Protein AF-A0A6S6PPT9-F1 (afdb_monomer)

Structure (mmCIF, N/CA/C/O backbone):
data_AF-A0A6S6PPT9-F1
#
_entry.id   AF-A0A6S6PPT9-F1
#
loop_
_atom_site.group_PDB
_atom_site.id
_atom_site.type_symbol
_atom_site.label_atom_id
_atom_site.label_alt_id
_atom_site.label_comp_id
_atom_site.label_asym_id
_atom_site.label_entity_id
_atom_site.label_seq_id
_atom_site.pdbx_PDB_ins_code
_atom_site.Cartn_x
_atom_site.Cartn_y
_atom_site.Cartn_z
_atom_site.occupancy
_atom_site.B_iso_or_equiv
_atom_site.auth_seq_id
_atom_site.auth_comp_id
_atom_site.auth_asym_id
_atom_site.auth_atom_id
_atom_site.pdbx_PDB_model_num
ATOM 1 N N . MET A 1 1 ? 12.757 -6.939 -11.372 1.00 93.12 1 MET A N 1
ATOM 2 C CA . MET A 1 1 ? 11.420 -7.400 -11.812 1.00 93.12 1 MET A CA 1
ATOM 3 C C . MET A 1 1 ? 10.766 -6.407 -12.770 1.00 93.12 1 MET A C 1
ATOM 5 O O . MET A 1 1 ? 10.922 -5.201 -12.599 1.00 93.12 1 MET A O 1
ATOM 9 N N . ARG A 1 2 ? 10.082 -6.899 -13.818 1.00 92.44 2 ARG A N 1
AT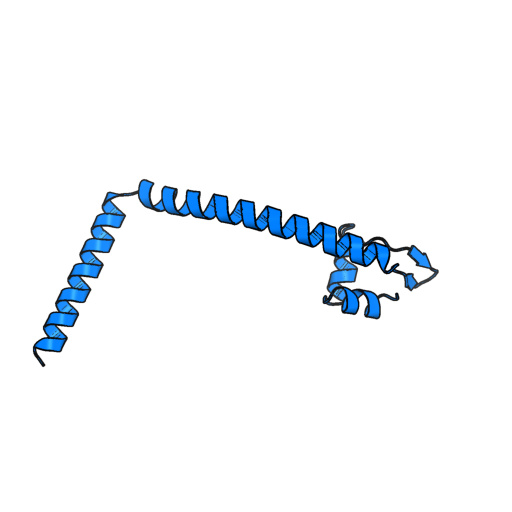OM 10 C CA . ARG A 1 2 ? 9.281 -6.067 -14.743 1.00 92.44 2 ARG A CA 1
ATOM 11 C C . ARG A 1 2 ? 7.930 -5.729 -14.118 1.00 92.44 2 ARG A C 1
ATOM 13 O O . ARG A 1 2 ? 7.524 -6.352 -13.152 1.00 92.44 2 ARG A O 1
ATOM 20 N N . T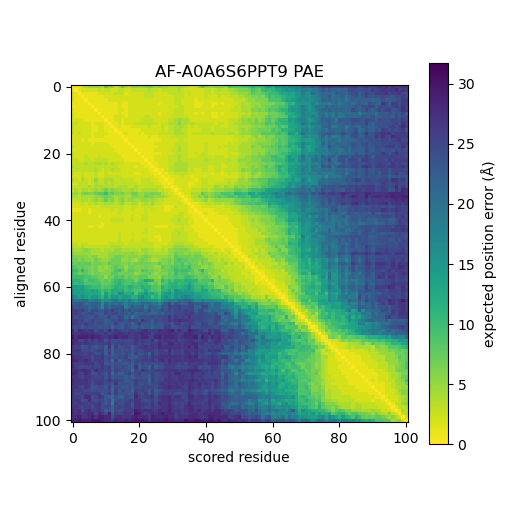YR A 1 3 ? 7.224 -4.782 -14.724 1.00 92.62 3 TYR A N 1
ATOM 21 C CA . TYR A 1 3 ? 5.956 -4.247 -14.226 1.00 92.62 3 TYR A CA 1
ATOM 22 C C . TYR A 1 3 ? 4.921 -5.296 -13.792 1.00 92.62 3 TYR A C 1
ATOM 24 O O . TYR A 1 3 ? 4.330 -5.153 -12.731 1.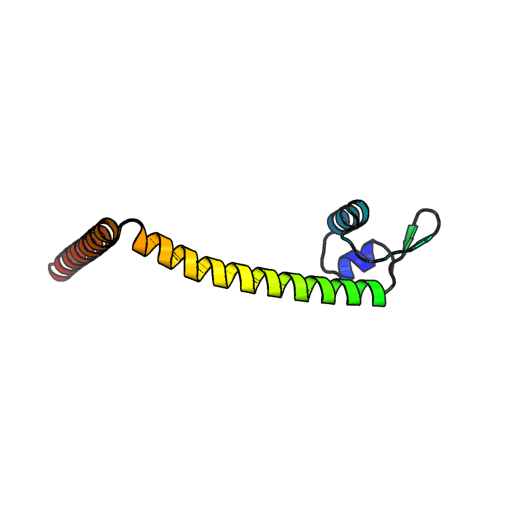00 92.62 3 TYR A O 1
ATOM 32 N N . ALA A 1 4 ? 4.691 -6.328 -14.611 1.00 92.75 4 ALA A N 1
ATOM 33 C CA . ALA A 1 4 ? 3.710 -7.370 -14.304 1.00 92.75 4 ALA A CA 1
ATOM 34 C C . ALA A 1 4 ? 4.122 -8.175 -13.062 1.00 92.75 4 ALA A C 1
ATOM 36 O O . ALA A 1 4 ? 3.358 -8.241 -12.111 1.00 92.75 4 ALA A O 1
ATOM 37 N N . ALA A 1 5 ? 5.367 -8.659 -13.039 1.00 95.25 5 ALA A N 1
ATOM 38 C CA . ALA A 1 5 ? 5.919 -9.395 -11.904 1.00 95.25 5 ALA A CA 1
ATOM 39 C C . ALA A 1 5 ? 5.983 -8.546 -10.623 1.00 95.25 5 ALA A C 1
ATOM 41 O O . ALA A 1 5 ? 5.722 -9.050 -9.546 1.00 95.25 5 ALA A O 1
ATOM 42 N N . ALA A 1 6 ? 6.296 -7.250 -10.724 1.00 95.50 6 ALA A N 1
ATOM 43 C CA . ALA A 1 6 ? 6.310 -6.355 -9.566 1.00 95.50 6 ALA A CA 1
ATOM 44 C C . ALA A 1 6 ? 4.898 -6.104 -9.008 1.00 95.50 6 ALA A C 1
ATOM 46 O O . ALA A 1 6 ? 4.720 -6.026 -7.799 1.00 95.50 6 ALA A O 1
ATOM 47 N N . ALA A 1 7 ? 3.892 -5.982 -9.880 1.00 95.50 7 ALA A N 1
ATOM 48 C CA . ALA A 1 7 ? 2.501 -5.836 -9.459 1.00 95.50 7 ALA A CA 1
ATOM 49 C C . ALA A 1 7 ? 1.990 -7.110 -8.769 1.00 95.50 7 ALA A C 1
ATOM 51 O O . ALA A 1 7 ? 1.360 -7.025 -7.720 1.00 95.50 7 ALA A O 1
ATOM 52 N N . GLU A 1 8 ? 2.328 -8.272 -9.330 1.00 96.25 8 GLU A N 1
ATOM 53 C CA . GLU A 1 8 ? 2.033 -9.584 -8.752 1.00 96.25 8 GLU A CA 1
ATOM 54 C C . GLU A 1 8 ? 2.728 -9.782 -7.400 1.00 96.25 8 GLU A C 1
ATOM 56 O O . GLU A 1 8 ? 2.071 -10.159 -6.436 1.00 96.25 8 GLU A O 1
ATOM 61 N N . TYR A 1 9 ? 4.013 -9.428 -7.297 1.00 95.88 9 TYR A N 1
ATOM 62 C CA . TYR A 1 9 ? 4.778 -9.484 -6.047 1.00 95.88 9 TYR A CA 1
ATOM 63 C C . TYR A 1 9 ? 4.145 -8.641 -4.934 1.00 95.88 9 TYR A C 1
ATOM 65 O O . TYR A 1 9 ? 4.061 -9.069 -3.790 1.00 95.88 9 TYR A O 1
ATOM 73 N N . LEU A 1 10 ? 3.648 -7.452 -5.283 1.00 93.44 10 LEU A N 1
ATOM 74 C CA . LEU A 1 10 ? 2.961 -6.558 -4.352 1.00 93.44 10 LEU A CA 1
ATOM 75 C C . LEU A 1 10 ? 1.483 -6.927 -4.123 1.00 93.44 10 LEU A C 1
ATOM 77 O O . LEU A 1 10 ? 0.796 -6.229 -3.379 1.00 93.44 10 LEU A O 1
ATOM 81 N N . GLY A 1 11 ? 0.966 -7.969 -4.782 1.00 94.06 11 GLY A N 1
ATOM 82 C CA . GLY A 1 11 ? -0.431 -8.388 -4.664 1.00 94.06 11 GLY A CA 1
ATOM 83 C C . GLY A 1 11 ? -1.442 -7.347 -5.159 1.00 94.06 11 GLY A C 1
ATOM 84 O O . GLY A 1 11 ? -2.565 -7.298 -4.660 1.00 94.06 11 GLY A O 1
ATOM 85 N N . MET A 1 12 ? -1.072 -6.490 -6.118 1.00 93.50 12 MET A N 1
ATOM 86 C CA . MET A 1 12 ? -1.953 -5.435 -6.635 1.00 93.50 12 MET A CA 1
ATOM 87 C C . MET A 1 12 ? -2.075 -5.436 -8.159 1.00 93.50 12 MET A C 1
ATOM 89 O O . MET A 1 12 ? -1.245 -5.969 -8.892 1.00 93.50 12 MET A O 1
ATOM 93 N N . ALA A 1 13 ? -3.117 -4.776 -8.668 1.00 95.38 13 ALA A N 1
ATOM 94 C CA . ALA A 1 13 ? -3.313 -4.649 -10.104 1.00 95.38 13 ALA A CA 1
ATOM 95 C C . ALA A 1 13 ? -2.202 -3.808 -10.759 1.00 95.38 13 ALA A C 1
ATOM 97 O O . ALA A 1 13 ? -1.779 -2.769 -10.244 1.00 95.38 13 ALA A O 1
ATOM 98 N N . LYS A 1 14 ? -1.799 -4.200 -11.973 1.00 94.75 14 LYS A N 1
ATOM 99 C CA . LYS A 1 14 ? -0.792 -3.486 -12.776 1.00 94.75 14 LYS A CA 1
ATOM 100 C C . LYS A 1 14 ? -1.121 -1.998 -12.959 1.00 94.75 14 LYS A C 1
ATOM 102 O O . LYS A 1 14 ? -0.227 -1.160 -12.886 1.00 94.75 14 LYS A O 1
ATOM 107 N N . GLY A 1 15 ? -2.395 -1.673 -13.193 1.00 95.19 15 GLY A N 1
ATOM 108 C CA . GLY A 1 15 ? -2.866 -0.290 -13.328 1.00 95.19 15 GLY A CA 1
ATOM 109 C C . GLY A 1 15 ? -2.732 0.511 -12.031 1.00 95.19 15 GLY A C 1
ATOM 110 O O . GLY A 1 15 ? -2.338 1.672 -12.068 1.00 95.19 15 GLY A O 1
ATOM 111 N N . THR A 1 16 ? -2.957 -0.120 -10.878 1.00 94.56 16 THR A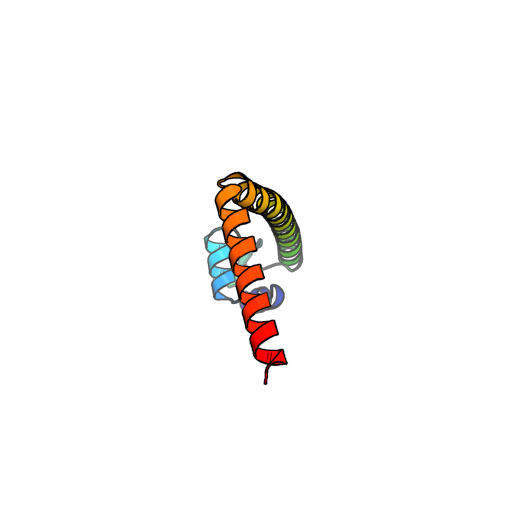 N 1
ATOM 112 C CA . THR A 1 16 ? -2.766 0.507 -9.563 1.00 94.56 16 THR A CA 1
ATOM 113 C C . THR A 1 16 ? -1.301 0.848 -9.323 1.00 94.56 16 THR A C 1
ATOM 115 O O . THR A 1 16 ? -0.999 1.969 -8.918 1.00 94.56 16 THR A O 1
ATOM 118 N N . LEU A 1 17 ? -0.386 -0.070 -9.655 1.00 94.62 17 LEU A N 1
ATOM 119 C CA . LEU A 1 17 ? 1.052 0.196 -9.589 1.00 94.62 17 LEU A CA 1
ATOM 120 C C . LEU A 1 17 ? 1.463 1.313 -10.575 1.00 94.62 17 LEU A C 1
ATOM 122 O O . LEU A 1 17 ? 2.250 2.187 -10.223 1.00 94.62 17 LEU A O 1
ATOM 126 N N . ALA A 1 18 ? 0.880 1.358 -11.781 1.00 93.25 18 ALA A N 1
ATOM 127 C CA . ALA A 1 18 ? 1.080 2.460 -12.739 1.00 93.25 18 ALA A CA 1
ATOM 128 C C . ALA A 1 18 ? 0.679 3.811 -12.163 1.00 93.25 18 ALA A C 1
ATOM 130 O O . ALA A 1 18 ? 1.460 4.769 -12.216 1.00 93.25 18 ALA A O 1
ATOM 131 N N . ASN A 1 19 ? -0.496 3.857 -11.549 1.00 95.12 19 ASN A N 1
ATOM 132 C CA . ASN A 1 19 ? -1.018 5.063 -10.940 1.00 95.12 19 ASN A CA 1
ATOM 133 C C . ASN A 1 19 ? -0.158 5.502 -9.751 1.00 95.12 19 ASN A C 1
ATOM 135 O O . ASN A 1 19 ? 0.222 6.670 -9.704 1.00 95.12 19 ASN A O 1
ATOM 139 N N . SER A 1 20 ? 0.239 4.595 -8.851 1.00 92.50 20 SER A N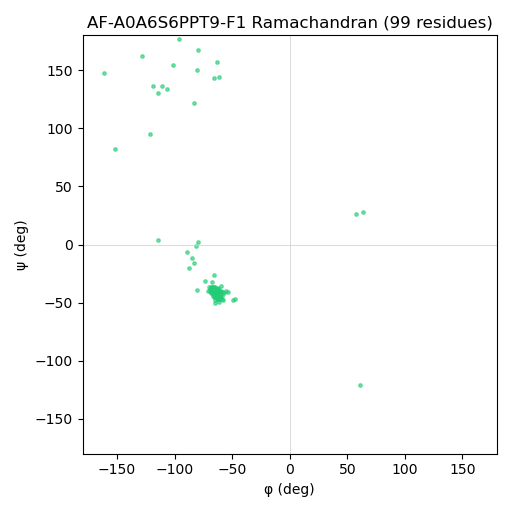 1
ATOM 140 C CA . SER A 1 20 ? 1.075 4.945 -7.692 1.00 92.50 20 SER A CA 1
ATOM 141 C C . SER A 1 20 ? 2.449 5.481 -8.104 1.00 92.50 20 SER A C 1
ATOM 143 O O . SER A 1 20 ? 2.909 6.492 -7.570 1.00 92.50 20 SER A O 1
ATOM 145 N N . ILE A 1 21 ? 3.075 4.889 -9.125 1.00 93.69 21 ILE A N 1
ATOM 146 C CA . ILE A 1 21 ? 4.338 5.390 -9.680 1.00 93.69 21 ILE A CA 1
ATOM 147 C C . ILE A 1 21 ? 4.159 6.775 -10.312 1.00 93.69 21 ILE A C 1
ATOM 149 O O . ILE A 1 21 ? 4.997 7.651 -10.099 1.00 93.69 21 ILE A O 1
ATOM 153 N N . SER A 1 22 ? 3.070 7.005 -11.056 1.00 92.31 22 SER A N 1
ATOM 154 C CA . SER A 1 22 ? 2.778 8.324 -11.640 1.00 92.31 22 SER A CA 1
ATOM 155 C C . SER A 1 22 ? 2.512 9.395 -10.575 1.00 92.31 22 SER A C 1
ATOM 157 O O . SER A 1 22 ? 2.985 10.522 -10.700 1.00 92.31 22 SER A O 1
ATOM 159 N N . ALA A 1 23 ? 1.850 9.012 -9.483 1.00 93.38 23 ALA A N 1
ATOM 160 C CA . ALA A 1 23 ? 1.552 9.859 -8.336 1.00 93.38 23 ALA A CA 1
ATOM 161 C C . ALA A 1 23 ? 2.741 10.034 -7.372 1.00 93.38 23 ALA A C 1
ATOM 163 O O . ALA A 1 23 ? 2.591 10.694 -6.349 1.00 93.38 23 ALA A O 1
ATOM 164 N N . ARG A 1 24 ? 3.913 9.451 -7.673 1.00 90.44 24 ARG A N 1
ATOM 165 C CA . ARG A 1 24 ? 5.112 9.443 -6.807 1.00 90.44 24 ARG A CA 1
ATOM 166 C C . ARG A 1 24 ? 4.882 8.843 -5.411 1.00 90.44 24 ARG A C 1
ATOM 168 O O . ARG A 1 24 ? 5.594 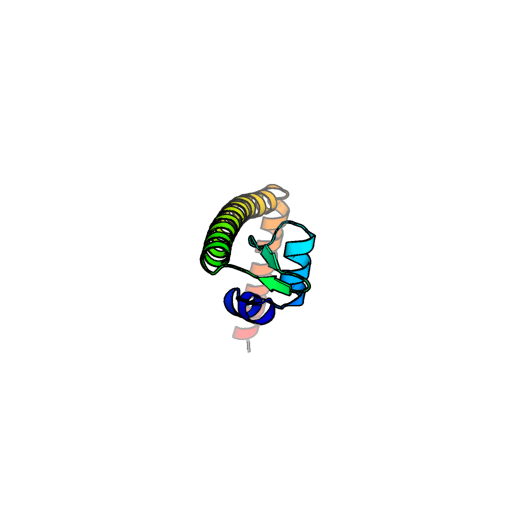9.180 -4.474 1.00 90.44 24 ARG A O 1
ATOM 175 N N . THR A 1 25 ? 3.907 7.948 -5.285 1.00 91.00 25 THR A N 1
ATOM 176 C CA . THR A 1 25 ? 3.555 7.231 -4.044 1.00 91.00 25 THR A CA 1
ATOM 177 C C . THR A 1 25 ? 3.816 5.727 -4.134 1.00 91.00 25 THR A C 1
ATOM 179 O O . THR A 1 25 ? 3.449 4.989 -3.225 1.00 91.00 25 THR A O 1
ATOM 182 N N . GLY A 1 26 ? 4.390 5.261 -5.244 1.00 91.00 26 GLY A N 1
ATOM 183 C CA . GLY A 1 26 ? 4.758 3.866 -5.471 1.00 91.00 26 GLY A CA 1
ATOM 184 C C . GLY A 1 26 ? 6.230 3.560 -5.158 1.00 91.00 26 GLY A C 1
ATOM 185 O O . GLY A 1 26 ? 7.003 4.474 -4.863 1.00 91.00 26 GLY A O 1
ATOM 186 N N . PRO A 1 27 ? 6.632 2.284 -5.279 1.00 94.00 27 PRO A N 1
ATOM 187 C CA . PRO A 1 27 ? 7.986 1.820 -4.981 1.00 94.00 27 PRO A CA 1
ATOM 188 C C . PRO A 1 27 ? 9.044 2.443 -5.899 1.00 94.00 27 PRO A C 1
ATOM 190 O O . PRO A 1 27 ? 8.776 2.844 -7.044 1.00 94.00 27 PRO A O 1
ATOM 193 N N . ARG A 1 28 ? 10.291 2.473 -5.423 1.00 93.44 28 ARG A N 1
ATOM 194 C CA . ARG A 1 28 ? 11.424 2.926 -6.234 1.00 93.44 28 ARG A CA 1
ATOM 195 C C . ARG A 1 28 ? 11.599 2.034 -7.458 1.00 93.44 28 ARG A C 1
ATOM 197 O O . ARG A 1 28 ? 11.305 0.841 -7.474 1.00 93.44 28 ARG A O 1
ATOM 204 N N . SER A 1 29 ? 11.999 2.666 -8.554 1.00 93.12 29 SER A N 1
ATOM 205 C CA . SER A 1 29 ? 12.139 1.978 -9.830 1.00 93.12 29 SER A CA 1
ATOM 206 C C . SER A 1 29 ? 13.005 2.750 -10.805 1.00 93.12 29 SER A C 1
ATOM 208 O O . SER A 1 29 ? 12.980 3.982 -10.863 1.00 93.12 29 SER A O 1
ATOM 210 N N . VAL A 1 30 ? 13.721 2.004 -11.638 1.00 93.00 30 VAL A N 1
ATOM 211 C CA . VAL A 1 30 ? 14.647 2.539 -12.634 1.00 93.00 30 VAL A CA 1
ATOM 212 C C . VAL A 1 30 ? 14.031 2.400 -14.021 1.00 93.00 30 VAL A C 1
ATOM 214 O O . VAL A 1 30 ? 13.484 1.355 -14.386 1.00 93.00 30 VAL A O 1
ATOM 217 N N . LYS A 1 31 ? 14.099 3.471 -14.815 1.00 92.00 31 LYS A N 1
ATOM 218 C CA . LYS A 1 31 ? 13.676 3.443 -16.217 1.00 92.00 31 LYS A CA 1
ATOM 219 C C . LYS A 1 31 ? 14.821 2.895 -17.067 1.00 92.00 31 LYS A C 1
ATOM 221 O O . LYS A 1 31 ? 15.899 3.475 -17.089 1.00 92.00 31 LYS A O 1
ATOM 226 N N . MET A 1 32 ? 14.569 1.806 -17.786 1.00 88.62 32 MET A N 1
ATOM 227 C CA . MET A 1 32 ? 15.520 1.177 -18.698 1.00 88.62 32 MET A CA 1
ATOM 228 C C . MET A 1 32 ? 14.907 1.151 -20.103 1.00 88.62 32 MET A C 1
ATOM 230 O O . MET A 1 32 ? 14.081 0.300 -20.445 1.00 88.62 32 MET A O 1
ATOM 234 N N . GLY A 1 33 ? 15.247 2.171 -20.896 1.00 89.25 33 GLY A N 1
ATOM 235 C CA . GLY A 1 33 ? 14.633 2.426 -22.199 1.00 89.25 33 GLY A CA 1
ATOM 236 C C . GLY A 1 33 ? 13.126 2.686 -22.087 1.00 89.25 33 GLY A C 1
ATOM 237 O O . GLY A 1 33 ? 12.685 3.615 -21.403 1.00 89.25 33 GLY A O 1
ATOM 238 N N . ARG A 1 34 ? 12.326 1.856 -22.769 1.00 85.94 34 ARG A N 1
ATOM 239 C CA . ARG A 1 34 ? 10.851 1.898 -22.722 1.00 85.94 34 ARG A CA 1
ATOM 240 C C . ARG A 1 34 ? 10.254 1.122 -21.544 1.00 85.94 34 ARG A C 1
ATOM 242 O O . ARG A 1 34 ? 9.066 1.263 -21.274 1.00 85.94 34 ARG A O 1
ATOM 249 N N . SER A 1 35 ? 11.052 0.311 -20.849 1.00 86.00 35 SER A N 1
ATOM 250 C CA . SER A 1 35 ? 10.593 -0.504 -19.724 1.00 86.00 35 SER A CA 1
ATOM 251 C C . SER A 1 35 ? 10.985 0.126 -18.390 1.00 86.00 35 SER A C 1
ATOM 253 O O . SER A 1 35 ? 11.965 0.861 -18.285 1.00 86.00 35 SER A O 1
ATOM 255 N N . ARG A 1 36 ? 10.227 -0.189 -17.340 1.00 91.38 36 ARG A N 1
ATOM 256 C CA . ARG A 1 36 ? 10.560 0.152 -15.955 1.00 91.38 36 ARG A CA 1
ATOM 257 C C . ARG A 1 36 ? 10.905 -1.124 -15.195 1.00 91.38 36 ARG A C 1
ATOM 259 O O . ARG A 1 36 ? 10.248 -2.152 -15.375 1.00 91.38 36 ARG A O 1
ATOM 266 N N . MET A 1 37 ? 11.964 -1.051 -14.402 1.00 94.19 37 MET A N 1
ATOM 267 C CA . MET A 1 37 ? 12.512 -2.157 -13.632 1.00 94.19 37 MET A CA 1
ATOM 268 C C . MET A 1 37 ? 12.437 -1.818 -12.149 1.00 94.19 37 MET A C 1
ATOM 270 O O . MET A 1 37 ? 12.744 -0.698 -11.744 1.00 94.19 37 MET A O 1
ATOM 274 N N . PHE A 1 38 ? 12.022 -2.801 -11.365 1.00 95.31 38 PHE A N 1
ATOM 275 C CA . PHE A 1 38 ? 11.887 -2.720 -9.916 1.00 95.31 38 PHE A CA 1
ATOM 276 C C . PHE A 1 38 ? 12.900 -3.670 -9.296 1.00 95.31 38 PHE A C 1
ATOM 278 O O . PHE A 1 38 ? 12.996 -4.819 -9.748 1.00 95.31 38 PHE A O 1
ATOM 285 N N . ARG A 1 39 ? 13.681 -3.210 -8.324 1.00 95.25 39 ARG A N 1
ATOM 286 C CA . ARG A 1 39 ? 14.488 -4.126 -7.518 1.00 95.25 39 ARG A CA 1
ATOM 287 C C . ARG A 1 39 ? 13.594 -4.748 -6.458 1.00 95.25 39 ARG A C 1
ATOM 289 O O . ARG A 1 39 ? 12.603 -4.141 -6.083 1.00 95.25 39 ARG A O 1
ATOM 296 N N . GLN A 1 40 ? 13.905 -5.969 -6.042 1.00 94.94 40 GLN A N 1
ATOM 297 C CA . GLN A 1 40 ? 13.093 -6.642 -5.031 1.00 94.94 40 GLN A CA 1
ATOM 298 C C . GLN A 1 40 ? 13.201 -5.927 -3.678 1.00 94.94 40 GLN A C 1
ATOM 300 O O . GLN A 1 40 ? 12.170 -5.638 -3.095 1.00 94.94 40 GLN A O 1
ATOM 305 N N . GLU A 1 41 ? 14.410 -5.497 -3.297 1.00 94.56 41 GLU A N 1
ATOM 306 C CA . GLU A 1 41 ? 14.666 -4.651 -2.116 1.00 94.56 41 GLU A CA 1
ATOM 307 C C . GLU A 1 41 ? 13.744 -3.418 -2.060 1.00 94.56 41 GLU A C 1
ATOM 309 O O . GLU A 1 41 ? 13.061 -3.196 -1.071 1.00 94.56 41 GLU A O 1
ATOM 314 N N . ASP A 1 42 ? 13.608 -2.687 -3.172 1.00 95.31 42 ASP A N 1
ATOM 315 C CA . ASP A 1 42 ? 12.741 -1.505 -3.256 1.00 95.31 42 ASP A CA 1
ATOM 316 C C . ASP A 1 42 ? 11.242 -1.843 -3.104 1.00 95.31 42 ASP A C 1
ATOM 318 O O . ASP A 1 42 ? 10.435 -0.976 -2.761 1.00 95.31 42 ASP A O 1
ATOM 322 N N . LEU A 1 43 ? 10.842 -3.072 -3.452 1.00 94.62 43 LEU A N 1
ATOM 323 C CA . LEU A 1 43 ? 9.469 -3.553 -3.285 1.00 94.62 43 LEU A CA 1
ATOM 324 C C . LEU A 1 43 ? 9.225 -3.985 -1.838 1.00 94.62 43 LEU A C 1
ATOM 326 O O . LEU A 1 43 ? 8.155 -3.695 -1.311 1.00 94.62 43 LEU A O 1
ATOM 330 N N . ASP A 1 44 ? 10.206 -4.627 -1.207 1.00 95.62 44 ASP A N 1
ATOM 331 C CA . ASP A 1 44 ? 10.153 -5.043 0.196 1.00 95.62 44 ASP A CA 1
ATOM 332 C C . ASP A 1 44 ? 10.087 -3.824 1.124 1.00 95.62 44 ASP A C 1
ATOM 334 O O . ASP A 1 44 ? 9.165 -3.726 1.936 1.00 95.62 44 ASP A O 1
ATOM 338 N N . ASP A 1 45 ? 10.960 -2.835 0.908 1.00 94.62 45 ASP A N 1
ATOM 339 C CA . ASP A 1 45 ? 10.948 -1.554 1.627 1.00 94.62 45 ASP A CA 1
ATOM 340 C C . ASP A 1 45 ? 9.579 -0.863 1.511 1.00 94.62 45 ASP A C 1
ATOM 342 O O . ASP A 1 45 ? 9.049 -0.296 2.467 1.00 94.62 45 ASP A O 1
ATOM 346 N N . PHE A 1 46 ? 8.970 -0.929 0.323 1.00 93.56 46 PHE A N 1
ATOM 347 C CA . PHE A 1 46 ? 7.654 -0.350 0.078 1.00 93.56 46 PHE A CA 1
ATOM 348 C C . PHE A 1 46 ? 6.534 -1.095 0.817 1.00 93.56 46 PHE A C 1
ATOM 350 O O . PHE A 1 46 ? 5.602 -0.458 1.317 1.00 93.56 46 PHE A O 1
ATOM 357 N N . ILE A 1 47 ? 6.603 -2.428 0.895 1.00 93.25 47 ILE A N 1
ATOM 358 C CA . ILE A 1 47 ? 5.661 -3.230 1.687 1.00 93.25 47 ILE A CA 1
ATOM 359 C C . ILE A 1 47 ? 5.786 -2.855 3.165 1.00 93.25 47 ILE A C 1
ATOM 361 O O . ILE A 1 47 ? 4.768 -2.608 3.815 1.00 93.25 47 ILE A O 1
ATOM 365 N N . GLU A 1 48 ? 7.011 -2.768 3.682 1.00 92.19 48 GLU A N 1
ATOM 366 C CA . GLU A 1 48 ? 7.273 -2.420 5.079 1.00 92.19 48 GLU A CA 1
ATOM 367 C C . GLU A 1 48 ? 6.759 -1.012 5.417 1.00 92.19 48 GLU A C 1
ATOM 369 O O . GLU A 1 48 ? 6.023 -0.828 6.393 1.00 92.19 48 GLU A O 1
ATOM 374 N N . GLU A 1 49 ? 7.044 -0.023 4.565 1.00 89.06 49 GLU A N 1
ATOM 375 C CA . GLU A 1 49 ? 6.549 1.345 4.737 1.00 89.06 49 GLU A CA 1
ATOM 376 C C . GLU A 1 49 ? 5.012 1.388 4.769 1.00 89.06 49 GLU A C 1
ATOM 378 O O . GLU A 1 49 ? 4.411 2.035 5.639 1.00 89.06 49 GLU A O 1
ATOM 383 N N . LYS A 1 50 ? 4.355 0.664 3.853 1.00 86.94 50 LYS A N 1
ATOM 384 C CA . LYS A 1 50 ? 2.890 0.612 3.782 1.00 86.94 50 LYS A CA 1
ATOM 385 C C . LYS A 1 50 ? 2.276 -0.105 4.974 1.00 86.94 50 LYS A C 1
ATOM 387 O O . LYS A 1 50 ? 1.239 0.348 5.464 1.00 86.94 50 LYS A O 1
ATOM 392 N N . LEU A 1 51 ? 2.910 -1.156 5.485 1.00 86.06 51 LEU A N 1
ATOM 393 C CA . LEU A 1 51 ? 2.447 -1.852 6.681 1.00 86.06 51 LEU A CA 1
ATOM 394 C C . LEU A 1 51 ? 2.441 -0.901 7.886 1.00 86.06 51 LEU A C 1
ATOM 396 O O . LEU A 1 51 ? 1.404 -0.720 8.530 1.00 86.06 51 LEU A O 1
ATOM 400 N N . ILE A 1 52 ? 3.541 -0.180 8.114 1.00 82.75 52 ILE A N 1
ATOM 401 C CA . ILE A 1 52 ? 3.652 0.803 9.203 1.00 82.75 52 ILE A CA 1
ATOM 402 C C . ILE A 1 52 ? 2.611 1.924 9.049 1.00 82.75 52 ILE A C 1
ATOM 404 O O . ILE A 1 52 ? 2.012 2.375 10.034 1.00 82.75 52 ILE A O 1
ATOM 408 N N . GLU A 1 53 ? 2.373 2.395 7.822 1.00 81.62 53 GLU A N 1
ATOM 409 C CA . GLU A 1 53 ? 1.342 3.395 7.544 1.00 81.62 53 GLU A CA 1
ATOM 410 C C . GLU A 1 53 ? -0.059 2.874 7.902 1.00 81.62 53 GLU A C 1
ATOM 412 O O . GLU A 1 53 ? -0.812 3.563 8.602 1.00 81.62 53 GLU A O 1
ATOM 417 N N . THR A 1 54 ? -0.398 1.647 7.493 1.00 79.31 54 THR A N 1
ATOM 418 C CA . THR A 1 54 ? -1.700 1.039 7.803 1.00 79.31 54 THR A CA 1
ATOM 419 C C . THR A 1 54 ? -1.912 0.869 9.303 1.00 79.31 54 THR A C 1
ATOM 421 O O . THR A 1 54 ? -2.939 1.323 9.812 1.00 79.31 54 THR A O 1
ATOM 424 N N . GLU A 1 55 ? -0.921 0.373 10.047 1.00 77.75 55 GLU A N 1
ATOM 425 C CA . GLU A 1 55 ? -1.015 0.245 11.505 1.00 77.75 55 GLU A CA 1
ATOM 426 C C . GLU A 1 55 ? -1.237 1.597 12.196 1.00 77.75 55 GLU A C 1
ATOM 428 O O . GLU A 1 55 ? -2.027 1.728 13.138 1.00 77.75 55 GLU A O 1
ATOM 433 N N . ARG A 1 56 ? -0.555 2.652 11.733 1.00 77.50 56 ARG A N 1
ATOM 434 C CA . ARG A 1 56 ? -0.737 4.010 12.268 1.00 77.50 56 ARG A CA 1
ATOM 435 C C . ARG A 1 56 ? -2.142 4.534 11.991 1.00 77.50 56 ARG A C 1
ATOM 437 O O . ARG A 1 56 ? -2.738 5.182 12.860 1.00 77.50 56 ARG A O 1
ATOM 444 N N . LEU A 1 57 ? -2.682 4.278 10.802 1.00 77.69 57 LEU A N 1
ATOM 445 C CA . LEU A 1 57 ? -4.044 4.661 10.438 1.00 77.69 57 LEU A CA 1
ATOM 446 C C . LEU A 1 57 ? -5.083 3.882 11.245 1.00 77.69 57 LEU A C 1
ATOM 448 O O . LEU A 1 57 ? -6.054 4.481 11.711 1.00 77.69 57 LEU A O 1
ATOM 452 N N . GLU A 1 58 ? -4.867 2.592 11.479 1.00 77.25 58 GLU A N 1
ATOM 453 C CA . GLU A 1 58 ? -5.729 1.770 12.326 1.00 77.25 58 GLU A CA 1
ATOM 454 C C . GLU A 1 58 ? -5.731 2.250 13.773 1.00 77.25 58 GLU A C 1
ATOM 456 O O . GLU A 1 58 ? -6.803 2.488 14.329 1.00 77.25 58 GLU A O 1
ATOM 461 N N . LYS A 1 59 ? -4.562 2.535 14.358 1.00 76.56 59 LYS A N 1
ATOM 462 C CA . LYS A 1 59 ? -4.460 3.136 15.702 1.00 76.56 59 LYS A CA 1
ATOM 463 C C . LYS A 1 59 ? -5.218 4.463 15.784 1.00 76.56 59 LYS A C 1
ATOM 465 O O . LYS A 1 59 ? -5.942 4.724 16.749 1.00 76.56 59 LYS A O 1
ATOM 470 N N . ARG A 1 60 ? -5.121 5.303 14.745 1.00 70.31 60 ARG A N 1
ATOM 471 C CA . ARG A 1 60 ? -5.896 6.555 14.650 1.00 70.31 60 ARG A CA 1
ATOM 472 C C . ARG A 1 60 ? -7.399 6.292 14.546 1.00 70.31 60 ARG A C 1
ATOM 474 O O . ARG A 1 60 ? -8.171 6.990 15.204 1.00 70.31 60 ARG A O 1
ATOM 481 N N . ARG A 1 61 ? -7.826 5.308 13.751 1.00 73.12 61 ARG A N 1
ATOM 482 C CA . ARG A 1 61 ? -9.237 4.913 13.613 1.00 73.12 61 ARG A CA 1
ATOM 483 C C . ARG A 1 61 ? -9.791 4.352 14.919 1.00 73.12 61 ARG A C 1
ATOM 485 O O . ARG A 1 61 ? -10.863 4.781 15.325 1.00 73.12 61 ARG A O 1
ATOM 492 N N . ALA A 1 62 ? -9.055 3.487 15.611 1.00 73.12 62 ALA A N 1
ATOM 493 C CA . ALA A 1 62 ? -9.430 2.949 16.917 1.00 73.12 62 ALA A CA 1
ATOM 494 C C . ALA A 1 62 ? -9.630 4.073 17.946 1.00 73.12 62 ALA A C 1
ATOM 496 O O . ALA A 1 62 ? -10.677 4.155 18.590 1.00 73.12 62 ALA A O 1
ATOM 497 N N . LYS A 1 63 ? -8.693 5.031 18.009 1.00 67.62 63 LYS A N 1
ATOM 498 C CA . LYS A 1 63 ? -8.814 6.212 18.878 1.00 67.62 63 LYS A CA 1
ATOM 499 C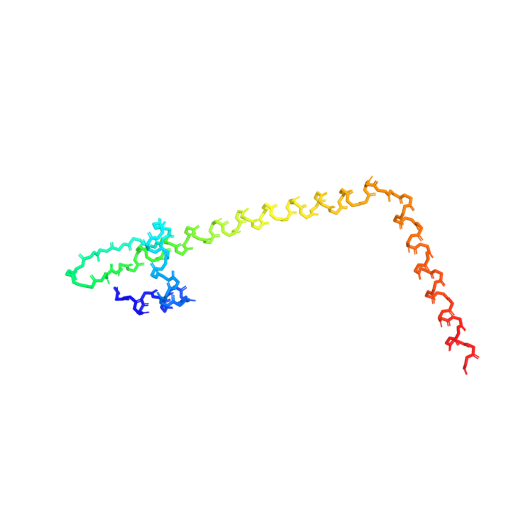 C . LYS A 1 63 ? -10.021 7.089 18.522 1.00 67.62 63 LYS A C 1
ATOM 501 O O . LYS A 1 63 ? -10.681 7.620 19.414 1.00 67.62 63 LYS A O 1
ATOM 506 N N . ARG A 1 64 ? -10.327 7.249 17.228 1.00 61.56 64 ARG A N 1
ATOM 507 C CA . ARG A 1 64 ? -11.521 7.981 16.769 1.00 61.56 64 ARG A CA 1
ATOM 508 C C . ARG A 1 64 ? -12.817 7.232 17.065 1.00 61.56 64 ARG A C 1
ATOM 510 O O . ARG A 1 64 ? -13.778 7.892 17.425 1.00 61.56 64 ARG A O 1
ATOM 517 N N . ARG A 1 65 ? -12.850 5.899 16.971 1.00 61.59 65 ARG A N 1
ATOM 518 C CA . ARG A 1 65 ? -14.027 5.086 17.326 1.00 61.59 65 ARG A CA 1
ATOM 519 C C . ARG A 1 65 ? -14.394 5.248 18.800 1.00 61.59 65 ARG A C 1
ATOM 521 O O . ARG A 1 65 ? -15.545 5.546 19.084 1.00 61.59 65 ARG A O 1
ATOM 528 N N . GLY A 1 66 ? -13.419 5.176 19.711 1.00 61.56 66 GLY A N 1
ATOM 529 C CA . GLY A 1 66 ? -13.667 5.418 21.140 1.00 61.56 66 GLY A CA 1
ATOM 530 C C . GLY A 1 66 ? -14.212 6.823 21.425 1.00 61.56 66 GLY A C 1
ATOM 531 O O . GLY A 1 66 ? -15.147 6.982 22.202 1.00 61.56 66 GLY A O 1
ATOM 532 N N . ARG A 1 67 ? -13.697 7.845 20.726 1.00 59.16 67 ARG A N 1
ATOM 533 C CA . ARG A 1 67 ? -14.218 9.218 20.828 1.00 59.16 67 ARG A CA 1
ATOM 534 C C . ARG A 1 67 ? -15.593 9.395 20.184 1.00 59.16 67 ARG A C 1
ATOM 536 O O . ARG A 1 67 ? -16.413 10.101 20.744 1.00 59.16 67 ARG A O 1
ATOM 543 N N . ALA A 1 68 ? -15.858 8.778 19.037 1.00 58.47 68 ALA A N 1
ATOM 544 C CA . ALA A 1 68 ? -17.133 8.908 18.336 1.00 58.47 68 ALA A CA 1
ATOM 545 C C . ALA A 1 68 ? -18.279 8.237 19.104 1.00 58.47 68 ALA A C 1
ATOM 547 O O . ALA A 1 68 ? -19.340 8.834 19.229 1.00 58.47 68 ALA A O 1
ATOM 548 N N . VAL A 1 69 ? -18.050 7.047 19.672 1.00 58.31 69 VAL A N 1
ATOM 549 C CA . VAL A 1 69 ? -19.034 6.379 20.542 1.00 58.31 69 VAL A CA 1
ATOM 550 C C . VAL A 1 69 ? -19.346 7.254 21.757 1.00 58.31 69 VAL A C 1
ATOM 552 O O . VAL A 1 69 ? -20.514 7.490 22.046 1.00 58.31 69 VAL A O 1
ATOM 555 N N . MET A 1 70 ? -18.315 7.822 22.392 1.00 56.34 70 MET A N 1
ATOM 556 C CA . MET A 1 70 ? -18.489 8.739 23.521 1.00 56.34 70 MET A CA 1
ATOM 557 C C . MET A 1 70 ? -19.240 10.024 23.122 1.00 56.34 70 MET A C 1
ATOM 559 O O . MET A 1 70 ? -20.115 10.481 23.849 1.00 56.34 70 MET A O 1
ATOM 563 N N . VAL A 1 71 ? -18.962 10.594 21.944 1.00 57.50 71 VAL A N 1
ATOM 564 C CA . VAL A 1 71 ? -19.672 11.785 21.441 1.00 57.50 71 VAL A CA 1
ATOM 565 C C . VAL A 1 71 ? -21.145 11.482 21.158 1.00 57.50 71 VAL A C 1
ATOM 567 O O . VAL A 1 71 ? -21.988 12.301 21.504 1.00 57.50 71 VAL A O 1
ATOM 570 N N . ILE A 1 72 ? -21.483 10.315 20.596 1.00 58.12 72 ILE A N 1
ATOM 571 C CA . ILE A 1 72 ? -22.884 9.928 20.354 1.00 58.12 72 ILE A CA 1
ATOM 572 C C . ILE A 1 72 ? -23.643 9.792 21.680 1.00 58.12 72 ILE A C 1
ATOM 574 O O . ILE A 1 72 ? -24.753 10.306 21.795 1.00 58.12 72 ILE A O 1
ATOM 578 N N . THR A 1 73 ? -23.037 9.170 22.697 1.00 58.09 73 THR A N 1
ATOM 579 C CA . THR A 1 73 ? -23.670 9.036 24.020 1.00 58.09 73 THR A CA 1
ATOM 580 C C . THR A 1 73 ? -23.821 10.371 24.749 1.00 58.09 73 THR A C 1
ATOM 582 O O . THR A 1 73 ? -24.783 10.557 25.485 1.00 58.09 73 THR A O 1
ATOM 585 N N . CYS A 1 74 ? -22.897 11.316 24.546 1.00 55.44 74 CYS A N 1
ATOM 586 C CA . CYS A 1 74 ? -22.935 12.614 25.221 1.00 55.44 74 CYS A CA 1
ATOM 587 C C . CYS A 1 74 ? -23.764 13.674 24.478 1.00 55.44 74 CYS A C 1
ATOM 589 O O . CYS A 1 74 ? -24.155 14.654 25.102 1.00 55.44 74 CYS A O 1
ATOM 591 N N . ALA A 1 75 ? -24.020 13.515 23.173 1.00 59.50 75 ALA A N 1
ATOM 592 C CA . ALA A 1 75 ? -24.720 14.526 22.379 1.00 59.50 75 ALA A CA 1
ATOM 593 C C . ALA A 1 75 ? -26.194 14.681 22.780 1.00 59.50 75 ALA A C 1
ATOM 595 O O . ALA A 1 75 ? -26.687 15.801 22.784 1.00 59.50 75 ALA A O 1
ATOM 596 N N . ASN A 1 76 ? -26.882 13.584 23.123 1.00 64.38 76 ASN A N 1
ATOM 597 C CA . ASN A 1 76 ? -28.253 13.597 23.646 1.00 64.38 76 ASN A CA 1
ATOM 598 C C . ASN A 1 76 ? -28.484 12.368 24.549 1.00 64.38 76 ASN A C 1
ATOM 600 O O . ASN A 1 76 ? -29.017 11.359 24.072 1.00 64.38 76 ASN A O 1
ATOM 604 N N . PRO A 1 77 ? -28.078 12.409 25.832 1.00 65.88 77 PRO A N 1
ATOM 605 C CA . PRO A 1 77 ? -28.242 11.272 26.740 1.00 65.88 77 PRO A CA 1
ATOM 606 C C . PRO A 1 77 ? -29.719 10.882 26.911 1.00 65.88 77 PRO A C 1
ATOM 608 O O . PRO A 1 77 ? -30.038 9.694 26.925 1.00 65.88 77 PRO A O 1
ATOM 611 N N . ASP A 1 78 ? -30.624 11.865 26.923 1.00 75.69 78 ASP A N 1
ATOM 612 C CA . ASP A 1 78 ? -32.068 11.634 27.038 1.00 75.69 78 ASP A 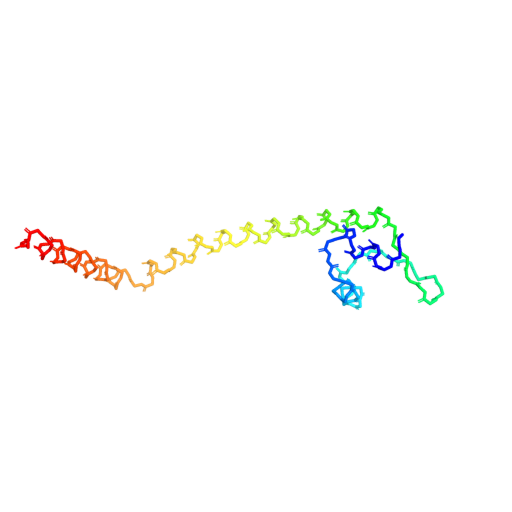CA 1
ATOM 613 C C . ASP A 1 78 ? -32.629 10.840 25.850 1.00 75.69 78 ASP A C 1
ATOM 615 O O . ASP A 1 78 ? -33.395 9.897 26.036 1.00 75.69 78 ASP A O 1
ATOM 619 N N . LEU A 1 79 ? -32.200 11.142 24.620 1.00 73.81 79 LEU A N 1
ATOM 620 C CA . LEU A 1 79 ? -32.670 10.431 23.425 1.00 73.81 79 LEU A CA 1
ATOM 621 C C . LEU A 1 79 ? -32.195 8.967 23.407 1.00 73.81 79 LEU A C 1
ATOM 623 O O . LEU A 1 79 ? -32.933 8.074 22.987 1.00 73.81 79 LEU A O 1
ATOM 627 N N . PHE A 1 80 ? -30.978 8.708 23.893 1.00 74.81 80 PHE A N 1
ATOM 628 C CA . PHE A 1 80 ? -30.430 7.355 24.009 1.00 74.81 80 PHE A CA 1
ATOM 629 C C . PHE A 1 80 ? -31.161 6.527 25.078 1.00 74.81 80 PHE A C 1
ATOM 631 O O . PHE A 1 80 ? -31.487 5.358 24.850 1.00 74.81 80 PHE A O 1
ATOM 638 N N . LEU A 1 81 ? -31.484 7.142 26.219 1.00 78.06 81 LEU A N 1
ATOM 639 C CA . LEU A 1 81 ? -32.283 6.513 27.273 1.00 78.06 81 LEU A CA 1
ATOM 640 C C . LEU A 1 81 ? -33.702 6.192 26.789 1.00 78.06 81 LEU A C 1
ATOM 642 O O . LEU A 1 81 ? -34.173 5.073 26.975 1.00 78.06 81 LEU A O 1
ATOM 646 N N . ILE A 1 82 ? -34.358 7.124 26.091 1.00 83.44 82 ILE A N 1
ATOM 647 C CA . ILE A 1 82 ? -35.702 6.902 25.535 1.00 83.44 82 ILE A CA 1
ATOM 648 C C . ILE A 1 82 ? -35.678 5.770 24.500 1.00 83.44 82 ILE A C 1
ATOM 650 O O . ILE A 1 82 ? -36.508 4.864 24.554 1.00 83.44 82 ILE A O 1
ATOM 654 N N . SER A 1 83 ? -34.702 5.766 23.586 1.00 81.75 83 SER A N 1
ATOM 655 C CA . SER A 1 83 ? -34.585 4.712 22.571 1.00 81.75 83 SER A CA 1
ATOM 656 C C . SER A 1 83 ? -34.357 3.327 23.181 1.00 81.75 83 SER A C 1
ATOM 658 O O . SER A 1 83 ? -34.926 2.351 22.693 1.00 81.75 83 SER A O 1
ATOM 660 N N . THR A 1 84 ? -33.526 3.212 24.219 1.00 83.88 84 THR A N 1
ATOM 661 C CA . THR A 1 84 ? -33.247 1.919 24.868 1.00 83.88 84 THR A CA 1
ATOM 662 C C . THR A 1 84 ? -34.461 1.396 25.638 1.00 83.88 84 THR A C 1
ATOM 664 O O . THR A 1 84 ? -34.785 0.214 25.517 1.00 83.88 84 THR A O 1
ATOM 667 N N . LEU A 1 85 ? -35.197 2.271 26.332 1.00 88.19 85 LEU A N 1
ATOM 668 C CA . LEU A 1 85 ? -36.472 1.938 26.983 1.00 88.19 85 LEU A CA 1
ATOM 669 C C . LEU A 1 85 ? -37.536 1.460 25.986 1.00 88.19 85 LEU A C 1
ATOM 671 O O . LEU A 1 85 ? -38.199 0.454 26.235 1.00 88.19 85 LEU A O 1
ATOM 675 N N . MET A 1 86 ? -37.667 2.135 24.841 1.00 90.00 86 MET A N 1
ATOM 676 C CA . MET A 1 86 ? -38.630 1.760 23.799 1.00 90.00 86 MET A CA 1
ATOM 677 C C . MET A 1 86 ? -38.345 0.370 23.218 1.00 90.00 86 MET A C 1
ATOM 679 O O . MET A 1 86 ? -39.264 -0.434 23.058 1.00 90.00 86 MET A O 1
ATOM 683 N N . ILE A 1 87 ? -37.075 0.057 22.941 1.00 90.62 87 ILE A N 1
ATOM 684 C CA . ILE A 1 87 ? -36.677 -1.261 22.423 1.00 90.62 87 ILE A CA 1
ATOM 685 C C . ILE A 1 87 ? -36.922 -2.349 23.478 1.00 90.62 87 ILE A C 1
ATOM 687 O O . ILE A 1 87 ? -37.488 -3.390 23.154 1.00 90.62 87 ILE A O 1
ATOM 691 N N . ALA A 1 88 ? -36.557 -2.107 24.741 1.00 91.31 88 ALA A N 1
ATOM 692 C CA . ALA A 1 88 ? -36.793 -3.057 25.828 1.00 91.31 88 ALA A CA 1
ATOM 693 C C . ALA A 1 88 ? -38.292 -3.342 26.030 1.00 91.31 88 ALA A C 1
ATOM 695 O O . ALA A 1 88 ? -38.690 -4.501 26.150 1.00 91.31 88 ALA A O 1
ATOM 696 N N . GLY A 1 89 ? -39.133 -2.303 25.993 1.00 92.19 89 GLY A N 1
ATOM 697 C CA . GLY A 1 89 ? -40.587 -2.446 26.057 1.00 92.19 89 GLY A CA 1
ATOM 698 C C . GLY A 1 89 ? -41.150 -3.269 24.896 1.00 92.19 89 GLY A C 1
ATOM 699 O O . GLY A 1 89 ? -41.932 -4.190 25.119 1.00 92.19 89 GLY A O 1
ATOM 700 N N . ALA A 1 90 ? -40.709 -3.008 23.662 1.00 91.56 90 ALA A N 1
ATOM 701 C CA . ALA A 1 90 ? -41.142 -3.770 22.489 1.00 91.56 90 ALA A CA 1
ATOM 702 C C . ALA A 1 90 ? -40.748 -5.256 22.570 1.00 91.56 90 ALA A C 1
ATOM 704 O O . ALA A 1 90 ? -41.549 -6.128 22.234 1.00 91.56 90 ALA A O 1
ATOM 705 N N . VAL A 1 91 ? -39.542 -5.559 23.064 1.00 91.69 91 VAL A N 1
ATOM 706 C CA . VAL A 1 91 ? -39.083 -6.941 23.276 1.00 91.69 91 VAL A CA 1
ATOM 707 C C . VAL A 1 91 ? -39.933 -7.650 24.329 1.00 91.69 91 VAL A C 1
ATOM 709 O O . VAL A 1 91 ? -40.335 -8.789 24.108 1.00 91.69 91 VAL A O 1
ATOM 712 N N . LEU A 1 92 ? -40.264 -6.985 25.439 1.00 90.06 92 LEU A N 1
ATOM 713 C CA . LEU A 1 92 ? -41.134 -7.555 26.474 1.00 90.06 92 LEU A CA 1
ATOM 714 C C . LEU A 1 92 ? -42.547 -7.836 25.951 1.00 90.06 92 LEU A C 1
ATOM 716 O O . LEU A 1 92 ? -43.126 -8.873 26.279 1.00 90.06 92 LEU A 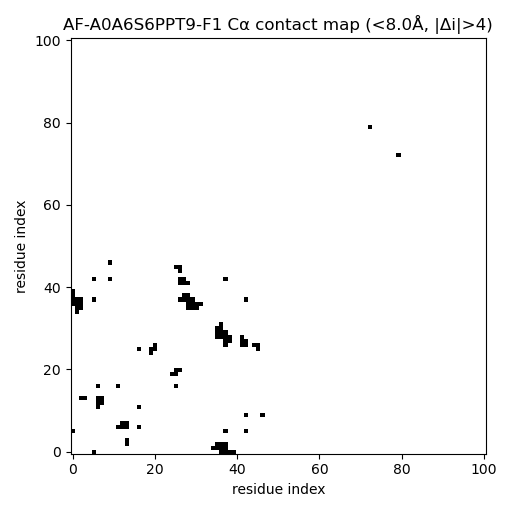O 1
ATOM 720 N N . LEU A 1 93 ? -43.085 -6.954 25.107 1.00 87.69 93 LEU A N 1
ATOM 721 C CA . LEU A 1 93 ? -44.385 -7.160 24.468 1.00 87.69 93 LEU A CA 1
ATOM 722 C C . LEU A 1 93 ? -44.362 -8.360 23.517 1.00 87.69 93 LEU A C 1
ATOM 724 O O . LEU A 1 93 ? -45.249 -9.205 23.593 1.00 87.69 93 LEU A O 1
ATOM 728 N N . LEU A 1 94 ? -43.330 -8.482 22.677 1.00 87.38 94 LEU A N 1
ATOM 729 C CA . LEU A 1 94 ? -43.165 -9.637 21.789 1.00 87.38 94 LEU A CA 1
ATOM 730 C C . LEU A 1 94 ? -42.994 -10.942 22.570 1.00 87.38 94 LEU A C 1
ATOM 732 O O . LEU A 1 94 ? -43.588 -11.954 22.210 1.00 87.38 94 LEU A O 1
ATOM 736 N N . PHE A 1 95 ? -42.226 -10.919 23.658 1.00 87.31 95 PHE A N 1
ATOM 737 C CA . PHE A 1 95 ? -42.018 -12.088 24.507 1.00 87.31 95 PHE A CA 1
ATOM 738 C C . PHE A 1 95 ? -43.316 -12.530 25.194 1.00 87.31 95 PHE A C 1
ATOM 740 O O . PHE A 1 95 ? -43.638 -13.716 25.224 1.00 87.31 95 PHE A O 1
ATOM 747 N N . SER A 1 96 ? -44.103 -11.567 25.679 1.00 85.38 96 SER A N 1
ATOM 748 C CA . SER A 1 96 ? -45.424 -11.826 26.261 1.00 85.38 96 SER A CA 1
ATOM 749 C C . SER A 1 96 ? -46.383 -12.413 25.224 1.00 85.38 96 SER A C 1
ATOM 751 O O . SER A 1 96 ? -47.128 -13.343 25.520 1.00 85.38 96 SER A O 1
ATOM 753 N N . PHE A 1 97 ? -46.330 -11.916 23.986 1.00 82.31 97 PHE A N 1
ATOM 754 C CA . PHE A 1 97 ? -47.150 -12.417 22.886 1.00 82.31 97 PHE A CA 1
ATOM 755 C C . PHE A 1 97 ? -46.772 -13.849 22.482 1.00 82.31 97 PHE A C 1
ATOM 757 O O . PHE A 1 97 ? -47.650 -14.653 22.188 1.00 82.31 97 PHE A O 1
ATOM 764 N N . LEU A 1 98 ? -45.480 -14.185 22.523 1.00 81.44 98 LEU A N 1
ATOM 765 C CA . LEU A 1 98 ? -44.972 -15.516 22.187 1.00 81.44 98 LEU A CA 1
ATOM 766 C C . LEU A 1 98 ? -45.277 -16.566 23.268 1.00 81.44 98 LEU A C 1
ATOM 768 O O . LEU A 1 98 ? -45.455 -17.729 22.941 1.00 81.44 98 LEU A O 1
ATOM 772 N N . HIS A 1 99 ? -45.344 -16.170 24.542 1.00 73.88 99 HIS A N 1
ATOM 773 C CA . HIS A 1 99 ? -45.679 -17.071 25.654 1.00 73.88 99 HIS A CA 1
ATOM 774 C C . HIS A 1 99 ? -47.199 -17.268 25.834 1.00 73.88 99 HIS A C 1
ATOM 776 O O . HIS A 1 99 ? -47.637 -18.168 26.547 1.00 73.88 99 HIS A O 1
ATOM 782 N N . THR A 1 100 ? -48.022 -16.405 25.234 1.00 67.88 100 THR A N 1
ATOM 783 C CA . THR A 1 100 ? -49.493 -16.498 25.320 1.00 67.88 100 THR A CA 1
ATOM 784 C C . THR A 1 100 ? -50.092 -17.371 24.204 1.00 67.88 100 THR A C 1
ATOM 786 O O . THR A 1 100 ? -51.293 -17.635 24.225 1.00 67.88 100 THR A O 1
ATOM 789 N N . GLN A 1 101 ? -49.279 -17.823 23.241 1.00 54.00 101 GLN A N 1
ATOM 790 C CA . GLN A 1 101 ? -49.675 -18.747 22.172 1.00 54.00 101 GLN A CA 1
ATOM 791 C C . GLN A 1 101 ? -49.281 -20.187 22.517 1.00 54.00 101 GLN A C 1
ATOM 793 O O . GLN A 1 101 ? -50.077 -21.092 22.183 1.00 54.00 101 GLN A O 1
#

Secondary structure (DSSP, 8-state):
-BHHHHHHHTTS-HHHHHHHHHTT-S---EEETTEEE--HHHHHHHHHHHHHHHHHHHHHHHHHHHHHHHHHHHH-HHHHHHHHHHHHHHHHHHHHHHH--

Foldseek 3Di:
DWLVVLCVVLVHDSVVQVVCVVVVNHFDWDDDDPTIGDDVVSSVVSVVVVVVVVVVVVVVVVVVVVVVVVCVCPVCVPVVVVVVVVVVVVVVVVVVVVVVD

Sequence (101 aa):
MRYAAAAEYLGMAKGTLANSISARTGPRSVKMGRSRMFRQEDLDDFIEEKLIETERLEKRRAKRRGRAVMVITCANPDLFLISTLMIAGAVLLLFSFLHTQ

Solvent-accessible surface area (backbone atoms only — not comparable to full-atom values): 5640 Å² total; per-residue (Å²): 76,47,60,65,59,48,16,56,74,69,74,45,56,55,66,56,50,52,50,28,48,74,69,72,73,43,57,60,66,49,77,56,88,97,46,54,38,31,53,68,68,38,48,51,54,40,50,54,54,50,49,56,50,50,56,52,50,47,54,50,49,54,57,46,49,60,49,49,56,51,47,59,54,65,73,45,52,67,60,53,52,50,52,52,52,52,52,52,52,52,51,52,51,52,52,52,56,64,73,72,108

Organism: Acetobacter aceti (NCBI:txid435)

InterPro domains:
  IPR041657 Helix-turn-helix domain, group 17 [PF12728] (6-50)

Radius of gyration: 26.3 Å; Cα contacts (8 Å, |Δi|>4): 53; chains: 1; bounding box: 65×33×50 Å

Nearest PDB structures (foldseek):
  8dgl-assembly1_B  TM=9.616E-01  e=1.665E-02  Mesorhizobium japonicum R7A
  8dgl-assembly1_C  TM=9.669E-01  e=2.038E-02  Mesorhizobium japonicum R7A
  5d90-assembly2_C  TM=4.162E-01  e=1.431E-01  Haemophilus influenzae Rd KW20
  6jni-assembly3_E  TM=4.918E-01  e=1.505E+00  Pseudomonas putida
  3gp4-assembly1_A  TM=4.020E-01  e=5.774E+00  Listeria monocytogenes serotype 4b str. F2365

pLDDT: mean 83.91, std 12.48, range [54.0, 96.25]

Mean predicted aligned error: 12.91 Å